Protein AF-A0A3D1K4A8-F1 (afdb_monomer_lite)

Radius of gyration: 14.83 Å; chains: 1; bounding box: 43×28×35 Å

pLDDT: mean 89.27, std 11.74, range [51.28, 98.25]

Structure (mmCIF, N/CA/C/O backbone):
data_AF-A0A3D1K4A8-F1
#
_entry.id   AF-A0A3D1K4A8-F1
#
loop_
_atom_site.group_PDB
_atom_site.id
_atom_site.type_symbol
_atom_site.label_atom_id
_atom_site.label_alt_id
_atom_site.label_comp_id
_atom_site.label_asym_id
_atom_site.label_entity_id
_atom_site.label_seq_id
_atom_site.pdbx_PDB_ins_code
_atom_site.Cartn_x
_atom_site.Cartn_y
_atom_site.Cartn_z
_atom_site.occupancy
_atom_site.B_iso_or_equiv
_atom_site.auth_seq_id
_atom_site.auth_comp_id
_atom_site.auth_asym_id
_atom_site.auth_atom_id
_atom_site.pdbx_PDB_model_num
ATOM 1 N N . MET A 1 1 ? 4.551 -7.217 16.693 1.00 51.28 1 MET A N 1
ATOM 2 C CA . MET A 1 1 ? 4.249 -6.421 15.484 1.00 51.28 1 MET A CA 1
ATOM 3 C C . MET A 1 1 ? 2.744 -6.532 15.271 1.00 51.28 1 MET A C 1
ATOM 5 O O . MET A 1 1 ? 2.332 -7.308 14.434 1.00 51.28 1 MET A O 1
ATOM 9 N N . ASP A 1 2 ? 1.911 -5.865 16.079 1.00 66.06 2 ASP A N 1
ATOM 10 C CA . ASP A 1 2 ? 0.493 -6.282 16.209 1.00 66.06 2 ASP A CA 1
ATOM 11 C C . ASP A 1 2 ? -0.472 -5.110 16.419 1.00 66.06 2 ASP A C 1
ATOM 13 O O . ASP A 1 2 ? -1.539 -5.258 17.011 1.00 66.06 2 ASP A O 1
ATOM 17 N N . ARG A 1 3 ? -0.088 -3.908 15.979 1.00 84.50 3 ARG A N 1
ATOM 18 C CA . ARG A 1 3 ? -0.892 -2.704 16.186 1.00 84.50 3 ARG A CA 1
ATOM 19 C C . ARG A 1 3 ? -1.308 -2.092 14.858 1.00 84.50 3 ARG A C 1
ATOM 21 O O . ARG A 1 3 ? -0.469 -1.798 14.015 1.00 84.50 3 ARG A O 1
ATOM 28 N N . GLU A 1 4 ? -2.610 -1.861 14.723 1.00 91.06 4 GLU A N 1
ATOM 29 C CA . GLU A 1 4 ? -3.176 -1.014 13.676 1.00 91.06 4 GLU A CA 1
ATOM 30 C C . GLU A 1 4 ? -2.703 0.428 13.895 1.00 91.06 4 GLU A C 1
ATOM 32 O O . GLU A 1 4 ? -2.826 0.972 14.996 1.00 91.06 4 GLU A O 1
ATOM 37 N N . VAL A 1 5 ? -2.146 1.039 12.853 1.00 92.19 5 VAL A N 1
ATOM 38 C CA . VAL A 1 5 ? -1.699 2.433 12.875 1.00 92.19 5 VAL A CA 1
ATOM 39 C C . VAL A 1 5 ? -2.541 3.211 11.881 1.00 92.19 5 VAL A C 1
ATOM 41 O O . VAL A 1 5 ? -2.586 2.874 10.698 1.00 92.19 5 VAL A O 1
ATOM 44 N N . SER A 1 6 ? -3.211 4.256 12.363 1.00 93.88 6 SER A N 1
ATOM 45 C CA . SER A 1 6 ? -3.881 5.201 11.479 1.00 93.88 6 SER A CA 1
ATOM 46 C C . SER A 1 6 ? -2.832 6.073 10.782 1.00 93.88 6 SER A C 1
ATOM 48 O O . SER A 1 6 ? -1.979 6.650 11.463 1.00 93.88 6 SER A O 1
ATOM 50 N N . PRO A 1 7 ? -2.897 6.254 9.450 1.00 93.19 7 PRO A N 1
ATOM 51 C CA . PRO A 1 7 ? -1.984 7.155 8.750 1.00 93.19 7 PRO A CA 1
ATOM 52 C C . PRO A 1 7 ? -2.120 8.619 9.203 1.00 93.19 7 PRO A C 1
ATOM 54 O O . PRO A 1 7 ? -1.189 9.397 9.015 1.00 93.19 7 PRO A O 1
ATOM 57 N N . LEU A 1 8 ? -3.236 8.984 9.849 1.00 94.56 8 LEU A N 1
ATOM 58 C CA . LEU A 1 8 ? -3.473 10.317 10.416 1.00 94.56 8 LEU A CA 1
ATOM 59 C C . LEU A 1 8 ? -2.811 10.525 11.789 1.00 94.56 8 LEU A C 1
ATOM 61 O O . LEU A 1 8 ? -2.639 11.665 12.221 1.00 94.56 8 LEU A O 1
ATOM 65 N N . GLU A 1 9 ? -2.419 9.440 12.462 1.00 95.06 9 GLU A N 1
ATOM 66 C CA . GLU A 1 9 ? -1.799 9.455 13.795 1.00 95.06 9 GLU A CA 1
ATOM 67 C C . GLU A 1 9 ? -0.267 9.361 13.746 1.00 95.06 9 GLU A C 1
ATOM 69 O O . GLU A 1 9 ? 0.399 9.388 14.782 1.00 95.06 9 GLU A O 1
ATOM 74 N N . VAL A 1 10 ? 0.321 9.290 12.548 1.00 93.62 10 VAL A N 1
ATOM 75 C CA . VAL A 1 10 ? 1.775 9.366 12.389 1.00 93.62 10 VAL A CA 1
ATOM 76 C C . VAL A 1 10 ? 2.251 10.779 12.731 1.00 93.62 10 VAL A C 1
ATOM 78 O O . VAL A 1 10 ? 1.738 11.785 12.225 1.00 93.62 10 VAL A O 1
ATOM 81 N N . VAL A 1 11 ? 3.253 10.864 13.607 1.00 93.25 11 VAL A N 1
ATOM 82 C CA . VAL A 1 11 ? 3.851 12.133 14.045 1.00 93.25 11 VAL A CA 1
ATOM 83 C C . VAL A 1 11 ? 4.404 12.936 12.866 1.00 93.25 11 VAL A C 1
ATOM 85 O O . VAL A 1 11 ? 4.718 12.392 11.806 1.00 93.25 11 VAL A O 1
ATOM 88 N N . SER A 1 12 ? 4.517 14.255 13.037 1.00 91.06 12 SER A N 1
ATOM 89 C CA . SER A 1 12 ? 5.129 15.106 12.012 1.00 91.06 12 SER A CA 1
ATOM 90 C C . SER A 1 12 ? 6.543 14.612 11.695 1.00 91.06 12 SER A C 1
ATOM 92 O O . SER A 1 12 ? 7.277 14.240 12.608 1.00 91.06 12 SER A O 1
ATOM 94 N N . ASN A 1 13 ? 6.906 14.586 10.411 1.00 88.25 13 ASN A N 1
ATOM 95 C CA . ASN A 1 13 ? 8.168 14.034 9.897 1.00 88.25 13 ASN A CA 1
ATOM 96 C C . ASN A 1 13 ? 8.395 12.527 10.162 1.00 88.25 13 ASN A C 1
ATOM 98 O O . ASN A 1 13 ? 9.478 12.020 9.890 1.00 88.25 13 ASN A O 1
ATOM 102 N N . GLY A 1 14 ? 7.385 11.783 10.631 1.00 89.31 14 GLY A N 1
ATOM 103 C CA . GLY A 1 14 ? 7.447 10.331 10.861 1.00 89.31 14 GLY A CA 1
ATOM 104 C C . GLY A 1 14 ? 7.148 9.462 9.632 1.00 89.31 14 GLY A C 1
ATOM 105 O O . GLY A 1 14 ? 6.814 8.298 9.800 1.00 89.31 14 GLY A O 1
ATOM 106 N N . GLN A 1 15 ? 7.234 10.031 8.423 1.00 89.12 15 GLN A N 1
ATOM 107 C CA . GLN A 1 15 ? 6.807 9.452 7.141 1.00 89.12 15 GLN A CA 1
ATOM 108 C C . GLN A 1 15 ? 5.303 9.105 7.079 1.00 89.12 15 GLN A C 1
ATOM 110 O O . GLN A 1 15 ? 4.873 7.992 7.363 1.00 89.12 15 GLN A O 1
ATOM 115 N N . ARG A 1 16 ? 4.482 10.081 6.665 1.00 92.81 16 ARG A N 1
ATOM 116 C CA . ARG A 1 16 ? 3.018 9.932 6.506 1.00 92.81 16 ARG A CA 1
ATOM 117 C C . ARG A 1 16 ? 2.598 9.378 5.146 1.00 92.81 16 ARG A C 1
ATOM 119 O O . ARG A 1 16 ? 1.470 8.904 5.003 1.00 92.81 16 ARG A O 1
ATOM 126 N N . ASN A 1 17 ? 3.490 9.438 4.160 1.00 93.31 17 ASN A N 1
ATOM 127 C CA . ASN A 1 17 ? 3.133 9.283 2.752 1.00 93.31 17 ASN A CA 1
ATOM 128 C C . ASN A 1 17 ? 3.243 7.843 2.243 1.00 93.31 17 ASN A C 1
ATOM 130 O O . ASN A 1 17 ? 2.551 7.494 1.289 1.00 93.31 17 ASN A O 1
ATOM 134 N N . LEU A 1 18 ? 4.072 7.008 2.877 1.00 94.12 18 LEU A N 1
ATOM 135 C CA . LEU A 1 18 ? 4.325 5.634 2.451 1.00 94.12 18 LEU A CA 1
ATOM 136 C C . LEU A 1 18 ? 4.506 4.722 3.664 1.00 94.12 18 LEU A C 1
ATOM 138 O O . LEU A 1 18 ? 5.366 4.966 4.507 1.00 94.12 18 LEU A O 1
ATOM 142 N N . HIS A 1 19 ? 3.699 3.668 3.736 1.00 94.44 19 HIS A N 1
ATOM 143 C CA . HIS A 1 19 ? 3.650 2.754 4.873 1.00 94.44 19 HIS A CA 1
ATOM 144 C C . HIS A 1 19 ? 4.026 1.346 4.433 1.00 94.44 19 HIS A 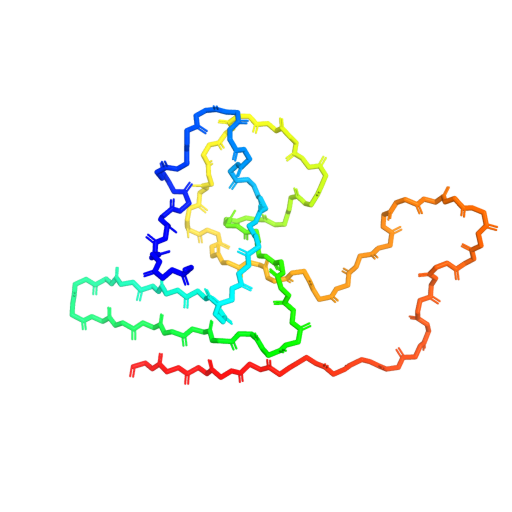C 1
ATOM 146 O O . HIS A 1 19 ? 3.556 0.869 3.398 1.00 94.44 19 HIS A O 1
ATOM 152 N N . GLY A 1 20 ? 4.848 0.680 5.244 1.00 94.44 20 GLY A N 1
ATOM 153 C CA . GLY A 1 20 ? 5.055 -0.761 5.157 1.00 94.44 20 GLY A CA 1
ATOM 154 C C . GLY A 1 20 ? 3.921 -1.486 5.872 1.00 94.44 20 GLY A C 1
ATOM 155 O O . GLY A 1 20 ? 3.664 -1.212 7.045 1.00 94.44 20 GLY A O 1
ATOM 156 N N . VAL A 1 21 ? 3.242 -2.397 5.182 1.00 94.62 21 VAL A N 1
ATOM 157 C CA . VAL A 1 21 ? 2.100 -3.138 5.726 1.00 94.62 21 VAL A CA 1
ATOM 158 C C . VAL A 1 21 ? 2.352 -4.636 5.746 1.00 94.62 21 VAL A C 1
ATOM 160 O O . VAL A 1 21 ? 2.927 -5.207 4.824 1.00 94.62 21 VAL A O 1
ATOM 163 N N . ASN A 1 22 ? 1.882 -5.274 6.814 1.00 93.62 22 ASN A N 1
ATOM 164 C CA . ASN A 1 22 ? 1.799 -6.720 6.941 1.00 93.62 22 ASN A CA 1
ATOM 165 C C . ASN A 1 22 ? 0.639 -7.059 7.904 1.00 93.62 22 ASN A C 1
ATOM 167 O O . ASN A 1 22 ? 0.721 -6.686 9.075 1.00 93.62 22 ASN A O 1
ATOM 171 N N . PRO A 1 23 ? -0.459 -7.697 7.456 1.00 92.88 23 PRO A N 1
ATOM 172 C CA . PRO A 1 23 ? -0.701 -8.192 6.097 1.00 92.88 23 PRO A CA 1
ATOM 173 C C . PRO A 1 23 ? -1.291 -7.147 5.132 1.00 92.88 23 PRO A C 1
ATOM 175 O O . PRO A 1 23 ? -1.417 -7.424 3.948 1.00 92.88 23 PRO A O 1
ATOM 178 N N . GLY A 1 24 ? -1.720 -5.967 5.589 1.00 95.81 24 GLY A N 1
ATOM 179 C CA . GLY A 1 24 ? -2.398 -5.011 4.710 1.00 95.81 24 GLY A CA 1
ATOM 180 C C . GLY A 1 24 ? -3.073 -3.869 5.455 1.00 95.81 24 GLY A C 1
ATOM 181 O O . GLY A 1 24 ? -2.564 -3.406 6.474 1.00 95.81 24 GLY A O 1
ATOM 182 N N . ILE A 1 25 ? -4.218 -3.421 4.942 1.00 96.75 25 ILE A N 1
ATOM 183 C CA . ILE A 1 25 ? -4.950 -2.258 5.455 1.00 96.75 25 ILE A CA 1
ATOM 184 C C . ILE A 1 25 ? -6.318 -2.640 6.016 1.00 96.75 25 ILE A C 1
ATOM 186 O O . ILE A 1 25 ? -6.916 -3.657 5.652 1.00 96.75 25 ILE A O 1
ATOM 190 N N . LEU A 1 26 ? -6.822 -1.774 6.890 1.00 95.81 26 LEU A N 1
ATOM 191 C CA . LEU A 1 26 ? -8.128 -1.896 7.508 1.00 95.81 26 LEU A CA 1
ATOM 192 C C . LEU A 1 26 ? -8.849 -0.554 7.458 1.00 95.81 26 LEU A C 1
ATOM 194 O O . LEU A 1 26 ? -8.329 0.455 7.929 1.00 95.81 26 LEU A O 1
ATOM 198 N N . PHE A 1 27 ? -10.055 -0.568 6.912 1.00 94.75 27 PHE A N 1
ATOM 199 C CA . PHE A 1 27 ? -10.977 0.552 6.925 1.00 94.75 27 PHE A CA 1
ATOM 200 C C . PHE A 1 27 ? -12.137 0.226 7.863 1.00 94.75 27 PHE A C 1
ATOM 202 O O . PHE A 1 27 ? -12.719 -0.856 7.782 1.00 94.75 27 PHE A O 1
ATOM 209 N N . LYS A 1 28 ? -12.454 1.155 8.764 1.00 93.31 28 LYS A N 1
ATOM 210 C CA . LYS A 1 28 ? -13.555 1.049 9.724 1.00 93.31 28 LYS A CA 1
ATOM 211 C C . LYS A 1 28 ? -14.397 2.316 9.629 1.00 93.31 28 LYS A C 1
ATOM 213 O O . LYS A 1 28 ? -13.885 3.400 9.893 1.00 93.31 28 LYS A O 1
ATOM 218 N N . GLU A 1 29 ? -15.677 2.172 9.302 1.00 90.44 29 GLU A N 1
ATOM 219 C CA . GLU A 1 29 ? -16.647 3.270 9.312 1.00 90.44 29 GLU A CA 1
ATOM 220 C C . GLU A 1 29 ? -17.946 2.805 9.979 1.00 90.44 29 GLU A C 1
ATOM 222 O O . GLU A 1 29 ? -18.699 1.978 9.460 1.00 90.44 29 GLU A O 1
ATOM 227 N N . GLY A 1 30 ? -18.192 3.299 11.194 1.00 91.56 30 GLY A N 1
ATOM 228 C CA . GLY A 1 30 ? -19.300 2.829 12.022 1.00 91.56 30 GLY A CA 1
ATOM 229 C C . GLY A 1 30 ? -19.216 1.320 12.278 1.00 91.56 30 GLY A C 1
ATOM 230 O O . GLY A 1 30 ? -18.298 0.848 12.943 1.00 91.56 30 GLY A O 1
ATOM 231 N N . LYS A 1 31 ? -20.196 0.565 11.764 1.00 93.38 31 LYS A N 1
ATOM 232 C CA . LYS A 1 31 ? -20.239 -0.908 11.856 1.00 93.38 31 LYS A CA 1
ATOM 233 C C . LYS A 1 31 ? -19.597 -1.615 10.658 1.00 93.38 31 LYS A C 1
ATOM 235 O O . LYS A 1 31 ? -19.454 -2.832 10.696 1.00 93.38 31 LYS A O 1
ATOM 240 N N . GLN A 1 32 ? -19.253 -0.884 9.600 1.00 94.38 32 GLN A N 1
ATOM 241 C CA . GLN A 1 32 ? -18.654 -1.452 8.398 1.00 94.38 32 GLN A CA 1
ATOM 242 C C . GLN A 1 32 ? -17.152 -1.611 8.606 1.00 94.38 32 GLN A C 1
ATOM 244 O O . GLN A 1 32 ? -16.490 -0.722 9.149 1.00 94.38 32 GLN A O 1
ATOM 249 N N . THR A 1 33 ? -16.614 -2.755 8.195 1.00 95.88 33 THR A N 1
ATOM 250 C CA . THR A 1 33 ? -15.181 -3.029 8.268 1.00 95.88 33 THR A CA 1
ATOM 251 C C . THR A 1 33 ? -14.733 -3.672 6.972 1.00 95.88 33 THR A C 1
ATOM 253 O O . THR A 1 33 ? -15.137 -4.782 6.667 1.00 95.88 33 THR A O 1
ATOM 256 N N . VAL A 1 34 ? -13.850 -2.999 6.241 1.00 96.06 34 VAL A N 1
ATOM 257 C CA . VAL A 1 34 ? -13.228 -3.560 5.042 1.00 96.06 34 VAL A CA 1
ATOM 258 C C . VAL A 1 34 ? -11.766 -3.837 5.334 1.00 96.06 34 VAL A C 1
ATOM 260 O O . VAL A 1 34 ? -11.016 -2.938 5.717 1.00 96.06 34 VAL A O 1
ATOM 263 N N . ARG A 1 35 ? -11.343 -5.083 5.144 1.00 96.94 35 ARG A N 1
ATOM 264 C CA . ARG A 1 35 ? -9.940 -5.484 5.239 1.00 96.94 35 ARG A CA 1
ATOM 265 C C . ARG A 1 35 ? -9.427 -5.865 3.862 1.00 96.94 35 ARG A C 1
ATOM 267 O O . ARG A 1 35 ? -10.045 -6.679 3.182 1.00 96.94 35 ARG A O 1
ATOM 274 N N . ILE A 1 36 ? -8.279 -5.308 3.492 1.00 97.69 36 ILE A N 1
ATOM 275 C CA . ILE A 1 36 ? -7.555 -5.681 2.277 1.00 97.69 36 ILE A CA 1
ATOM 276 C C . ILE A 1 36 ? -6.186 -6.185 2.709 1.00 97.69 36 ILE A C 1
ATOM 278 O O . ILE A 1 36 ? -5.338 -5.397 3.132 1.00 97.69 36 ILE A O 1
ATOM 282 N N . ASN A 1 37 ? -5.982 -7.496 2.625 1.00 97.56 37 ASN A N 1
ATOM 283 C CA . ASN A 1 37 ? -4.675 -8.109 2.829 1.00 97.56 37 ASN A CA 1
ATOM 284 C C . ASN A 1 37 ? -3.944 -8.135 1.484 1.00 97.56 37 ASN A C 1
ATOM 286 O O . ASN A 1 37 ? -4.493 -8.612 0.491 1.00 97.56 37 ASN A O 1
ATOM 290 N N . SER A 1 38 ? -2.716 -7.630 1.461 1.00 97.44 38 SER A N 1
ATOM 291 C CA . SER A 1 38 ? -1.827 -7.684 0.307 1.00 97.44 38 SER A CA 1
ATOM 292 C C . SER A 1 38 ? -0.833 -8.813 0.515 1.00 97.44 38 SER A C 1
ATOM 294 O O . SER A 1 38 ? -0.057 -8.795 1.469 1.00 97.44 38 SER A O 1
ATOM 296 N N . LEU A 1 39 ? -0.883 -9.817 -0.358 1.00 97.50 39 LEU A N 1
ATOM 297 C CA . LEU A 1 39 ? -0.011 -10.985 -0.236 1.00 97.50 39 LEU A CA 1
ATOM 298 C C . LEU A 1 39 ? 1.367 -10.736 -0.851 1.00 97.50 39 LEU A C 1
ATOM 300 O O . LEU A 1 39 ? 2.336 -11.365 -0.437 1.00 97.50 39 LEU A O 1
ATOM 304 N N . ASP A 1 40 ? 1.440 -9.821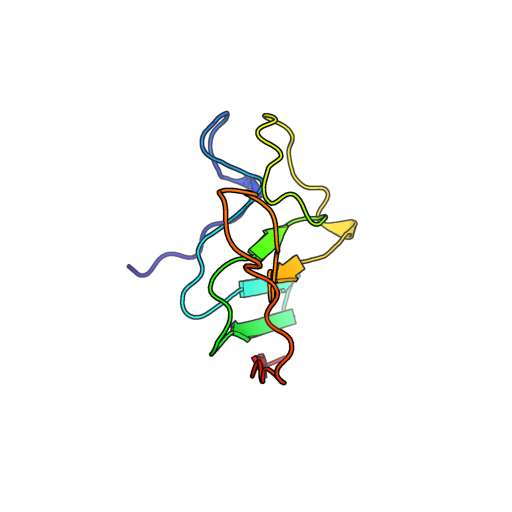 -1.821 1.00 97.00 40 ASP A N 1
ATOM 305 C CA . ASP A 1 40 ? 2.620 -9.654 -2.673 1.00 97.00 40 ASP A CA 1
ATOM 306 C C . ASP A 1 40 ? 3.150 -8.199 -2.718 1.00 97.00 40 ASP A C 1
ATOM 308 O O . ASP A 1 40 ? 4.281 -7.979 -3.140 1.00 97.00 40 ASP A O 1
ATOM 312 N N . ALA A 1 41 ? 2.386 -7.194 -2.254 1.00 96.25 41 ALA A N 1
ATOM 313 C CA . ALA A 1 41 ? 2.811 -5.785 -2.234 1.00 96.25 41 ALA A CA 1
ATOM 314 C C . ALA A 1 41 ? 2.830 -5.199 -0.811 1.00 96.25 41 ALA A C 1
ATOM 316 O O . ALA A 1 41 ? 1.784 -4.967 -0.205 1.00 96.25 41 ALA A O 1
ATOM 317 N N . ALA A 1 42 ? 4.021 -4.910 -0.285 1.00 94.69 42 ALA A N 1
ATOM 318 C CA . ALA A 1 42 ? 4.195 -4.472 1.104 1.00 94.69 42 ALA A CA 1
ATOM 319 C C . ALA A 1 42 ? 4.053 -2.955 1.322 1.00 94.69 42 ALA A C 1
ATOM 321 O O . ALA A 1 42 ? 4.041 -2.508 2.465 1.00 94.69 42 ALA A O 1
ATOM 322 N N . LEU A 1 43 ? 3.988 -2.152 0.257 1.00 95.75 43 LEU A N 1
ATOM 323 C CA . LEU A 1 43 ? 3.990 -0.692 0.350 1.00 95.75 43 LEU A CA 1
ATOM 324 C C . LEU A 1 43 ? 2.639 -0.112 -0.053 1.00 95.75 43 LEU A C 1
ATOM 326 O O . LEU A 1 43 ? 2.127 -0.416 -1.131 1.00 95.75 43 LEU A O 1
ATOM 330 N N . VAL A 1 44 ? 2.097 0.769 0.788 1.00 96.56 44 VAL A N 1
ATOM 331 C CA . VAL A 1 44 ? 0.840 1.478 0.529 1.00 96.56 44 VAL A CA 1
ATOM 332 C C . VAL A 1 44 ? 0.978 2.974 0.812 1.00 96.56 44 VAL A C 1
ATOM 334 O O . VAL A 1 44 ? 1.565 3.384 1.814 1.00 96.56 44 VAL A O 1
ATOM 337 N N . ALA A 1 45 ? 0.429 3.796 -0.078 1.00 96.69 45 ALA A N 1
ATOM 338 C CA . ALA A 1 45 ? 0.363 5.244 0.049 1.00 96.69 45 ALA A CA 1
ATOM 339 C C . ALA A 1 45 ? -1.091 5.689 0.313 1.00 96.69 45 ALA A C 1
ATOM 341 O O . ALA A 1 45 ? -1.964 5.452 -0.530 1.00 96.69 45 ALA A O 1
ATOM 342 N N . PRO A 1 46 ? -1.386 6.319 1.464 1.00 96.06 46 PRO A N 1
ATOM 343 C CA . PRO A 1 46 ? -2.705 6.878 1.743 1.00 96.06 46 PRO A CA 1
ATOM 344 C C . PRO A 1 46 ? -2.972 8.158 0.935 1.00 96.06 46 PRO A C 1
ATOM 346 O O . PRO A 1 46 ? -2.101 9.027 0.799 1.00 96.06 46 PRO A O 1
ATOM 349 N N . GLY A 1 47 ? -4.197 8.294 0.434 1.00 96.12 47 GLY A N 1
ATOM 350 C CA . GLY A 1 47 ? -4.716 9.444 -0.306 1.00 96.12 47 GLY A CA 1
ATOM 351 C C . GLY A 1 47 ? -4.295 9.490 -1.775 1.00 96.12 47 GLY A C 1
ATOM 352 O O . GLY A 1 47 ? -5.144 9.537 -2.656 1.00 96.12 47 GLY A O 1
ATOM 353 N N . ARG A 1 48 ? -2.995 9.457 -2.072 1.00 96.44 48 ARG A N 1
ATOM 354 C CA . ARG A 1 48 ? -2.480 9.429 -3.454 1.00 96.44 48 ARG A CA 1
ATOM 355 C C . ARG A 1 48 ? -1.095 8.772 -3.519 1.00 96.44 48 ARG A C 1
ATOM 357 O O . ARG A 1 48 ? -0.404 8.762 -2.497 1.00 96.44 48 ARG A O 1
ATOM 364 N N . PRO A 1 49 ? -0.649 8.264 -4.683 1.00 95.19 49 PRO A N 1
ATOM 365 C CA . PRO A 1 49 ? 0.714 7.755 -4.854 1.00 95.19 49 PRO A CA 1
ATOM 366 C C . PRO A 1 49 ? 1.767 8.833 -4.544 1.00 95.19 49 PRO A C 1
ATOM 368 O O . PRO A 1 49 ? 1.672 9.941 -5.068 1.00 95.19 49 PRO A O 1
ATOM 371 N N . ARG A 1 50 ? 2.742 8.521 -3.673 1.00 90.81 50 ARG A N 1
ATOM 372 C CA . ARG A 1 50 ? 3.724 9.486 -3.112 1.00 90.81 50 ARG A CA 1
ATOM 373 C C . ARG A 1 50 ? 5.082 8.881 -2.741 1.00 90.81 50 ARG A C 1
ATOM 375 O O . ARG A 1 50 ? 5.712 9.250 -1.757 1.00 90.81 50 ARG A O 1
ATOM 382 N N . ILE A 1 51 ? 5.537 7.904 -3.507 1.00 87.5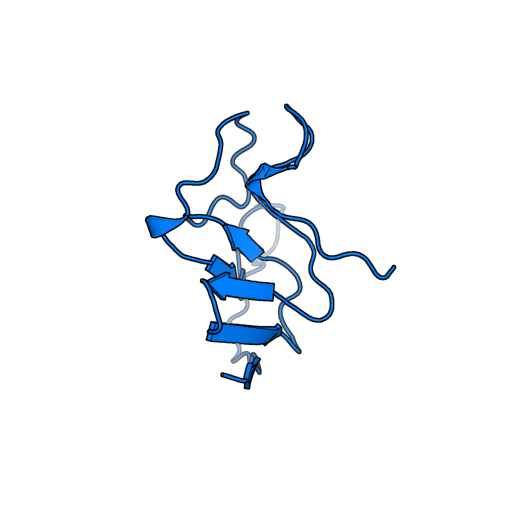6 51 ILE A N 1
ATOM 383 C CA . ILE A 1 51 ? 6.674 7.045 -3.147 1.00 87.56 51 ILE A CA 1
ATOM 384 C C . ILE A 1 51 ? 8.026 7.781 -2.946 1.00 87.56 51 ILE A C 1
ATOM 386 O O . ILE A 1 51 ? 8.852 7.294 -2.180 1.00 87.56 51 ILE A O 1
ATOM 390 N N . LEU A 1 52 ? 8.237 8.969 -3.529 1.00 87.19 52 LEU A N 1
ATOM 391 C CA . LEU A 1 52 ? 9.394 9.849 -3.248 1.00 87.19 52 LEU A CA 1
ATOM 392 C C . LEU A 1 52 ? 8.982 11.276 -2.855 1.00 87.19 52 LEU A C 1
ATOM 394 O O . LEU A 1 52 ? 9.694 12.240 -3.131 1.00 87.19 52 LEU A O 1
ATOM 398 N N . GLU A 1 53 ? 7.828 11.427 -2.213 1.00 89.81 53 GLU A N 1
ATOM 399 C CA . GLU A 1 53 ? 7.403 12.716 -1.672 1.00 89.81 53 GLU A CA 1
ATOM 400 C C . GLU A 1 53 ? 7.545 12.714 -0.150 1.00 89.81 53 GLU A C 1
ATOM 402 O O . GLU A 1 53 ? 6.863 11.971 0.556 1.00 89.81 53 GLU A O 1
ATOM 407 N N . PHE A 1 54 ? 8.430 13.569 0.361 1.00 85.94 54 PHE A N 1
ATOM 408 C CA . PHE A 1 54 ? 8.799 13.636 1.781 1.00 85.94 54 PHE A CA 1
ATOM 409 C C . PHE A 1 54 ? 8.274 14.909 2.454 1.00 85.94 54 PHE A C 1
ATOM 411 O O . PHE A 1 54 ? 8.971 15.541 3.246 1.00 85.94 54 PHE A O 1
ATOM 418 N N . ASP A 1 55 ? 7.056 15.322 2.105 1.00 88.31 55 ASP A N 1
ATOM 419 C CA . ASP A 1 55 ? 6.403 16.446 2.770 1.00 88.31 55 ASP A CA 1
ATOM 420 C C . ASP A 1 55 ? 5.828 16.054 4.148 1.00 88.31 55 ASP A C 1
ATOM 422 O O . ASP A 1 55 ? 5.681 14.881 4.492 1.00 88.31 55 ASP A O 1
ATOM 426 N N . GLY A 1 56 ? 5.509 17.059 4.968 1.00 85.12 56 GLY A N 1
ATOM 427 C CA . GLY A 1 56 ? 4.857 16.867 6.269 1.00 85.12 56 GLY A CA 1
ATOM 428 C C . GLY A 1 56 ? 3.326 16.836 6.200 1.00 85.12 56 GLY A C 1
ATOM 429 O O . GLY A 1 56 ? 2.671 16.906 7.247 1.00 85.12 56 GLY A O 1
ATOM 430 N N . SER A 1 57 ? 2.745 16.799 4.995 1.00 92.12 57 SER A N 1
ATOM 431 C CA . SER A 1 57 ? 1.300 16.929 4.801 1.00 92.12 57 SER A CA 1
ATOM 432 C C . SER A 1 57 ? 0.552 15.707 5.340 1.00 92.12 57 SER A C 1
ATOM 434 O O . SER A 1 57 ? 1.085 14.601 5.421 1.00 92.12 57 SER A O 1
ATOM 436 N N . GLN A 1 58 ? -0.699 15.904 5.754 1.00 94.94 58 GLN A N 1
ATOM 437 C CA . GLN A 1 58 ? -1.588 14.779 6.042 1.00 94.94 58 GLN A CA 1
ATOM 438 C C . GLN A 1 58 ? -2.161 14.232 4.722 1.00 94.94 58 GLN A C 1
ATOM 440 O O . GLN A 1 58 ? -2.407 15.015 3.801 1.00 94.94 58 GLN A O 1
ATOM 445 N N . PRO A 1 59 ? -2.386 12.912 4.592 1.00 94.62 59 PRO A N 1
ATOM 446 C CA . PRO A 1 59 ? -3.122 12.368 3.457 1.00 94.62 59 PRO A CA 1
ATOM 447 C C . PRO A 1 59 ? -4.578 12.843 3.464 1.00 94.62 59 PRO A C 1
ATOM 449 O O . PRO A 1 59 ? -5.245 12.809 4.498 1.00 94.62 59 PRO A O 1
ATOM 452 N N . ASP A 1 60 ? -5.102 13.205 2.293 1.00 95.06 60 ASP A N 1
ATOM 453 C CA . ASP A 1 60 ? -6.549 13.294 2.096 1.00 95.06 60 ASP A CA 1
ATOM 454 C C . ASP A 1 60 ? -7.114 11.884 1.883 1.00 95.06 60 ASP A C 1
ATOM 456 O O . ASP A 1 60 ? -6.944 11.282 0.822 1.00 95.06 60 ASP A O 1
ATOM 460 N N . MET A 1 61 ? -7.791 11.350 2.901 1.00 94.00 61 MET A N 1
ATOM 461 C CA . MET A 1 61 ? -8.331 9.987 2.880 1.00 94.00 61 MET A CA 1
ATOM 462 C C . MET A 1 61 ? -9.449 9.785 1.846 1.00 94.00 61 MET A C 1
ATOM 464 O O . MET A 1 61 ? -9.744 8.640 1.504 1.00 94.00 61 MET A O 1
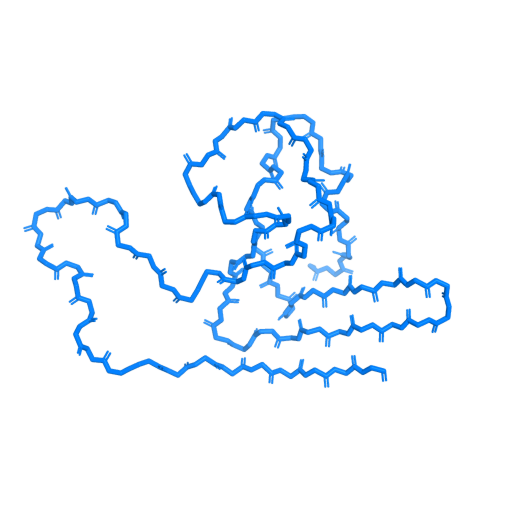ATOM 468 N N . LYS A 1 62 ? -10.025 10.858 1.280 1.00 94.62 62 LYS A N 1
ATOM 469 C CA . LYS A 1 62 ? -10.979 10.753 0.160 1.00 94.62 62 LYS A CA 1
ATOM 470 C C . LYS A 1 62 ? -10.345 10.164 -1.100 1.00 94.62 62 LYS A C 1
ATOM 472 O O . LYS A 1 62 ? -11.059 9.629 -1.941 1.00 94.62 62 LYS A O 1
ATOM 477 N N . GLY A 1 63 ? -9.019 10.244 -1.226 1.00 95.50 63 GLY A N 1
ATOM 478 C CA . GLY A 1 63 ? -8.278 9.678 -2.350 1.00 95.50 63 GLY A CA 1
ATOM 479 C C . GLY A 1 63 ? -7.987 8.173 -2.239 1.00 95.50 63 GLY A C 1
ATOM 480 O O . GLY A 1 63 ? -7.405 7.599 -3.157 1.00 95.50 63 GLY A O 1
ATOM 481 N N . GLY A 1 64 ? -8.399 7.511 -1.152 1.00 95.38 64 GLY A N 1
ATOM 482 C CA . GLY A 1 64 ? -8.276 6.059 -0.992 1.00 95.38 64 GLY A CA 1
ATOM 483 C C . GLY A 1 64 ? -6.875 5.582 -0.595 1.00 95.38 64 GLY A C 1
ATOM 484 O O . GLY A 1 64 ? -6.107 6.313 0.029 1.00 95.38 64 GLY A O 1
ATOM 485 N N . MET A 1 65 ? -6.555 4.326 -0.920 1.00 96.25 65 MET A N 1
ATOM 486 C CA . MET A 1 65 ? -5.303 3.655 -0.544 1.00 96.25 65 MET A CA 1
ATOM 487 C C . MET A 1 65 ? -4.638 3.048 -1.781 1.00 96.25 65 MET A C 1
ATOM 489 O O . MET A 1 65 ? -5.278 2.305 -2.522 1.00 96.25 65 MET A O 1
ATOM 493 N N . HIS A 1 66 ? -3.354 3.345 -1.991 1.00 97.25 66 HIS A N 1
ATOM 494 C CA . HIS A 1 66 ? -2.638 3.027 -3.230 1.00 97.25 66 HIS A CA 1
ATOM 495 C C . HIS A 1 66 ? -1.479 2.075 -2.954 1.00 97.25 66 HIS A C 1
ATOM 497 O O . HIS A 1 66 ? -0.472 2.483 -2.378 1.00 97.25 66 HIS A O 1
ATOM 503 N N . PHE A 1 67 ? -1.601 0.809 -3.348 1.00 97.25 67 PHE A N 1
ATOM 504 C CA . PHE A 1 67 ? -0.505 -0.153 -3.226 1.00 97.25 67 PHE A CA 1
ATOM 505 C C . PHE A 1 67 ? 0.543 0.085 -4.316 1.00 97.25 67 PHE A C 1
ATOM 507 O O . PHE A 1 67 ? 0.216 0.179 -5.498 1.00 97.25 67 PHE A O 1
ATOM 514 N N . CYS A 1 68 ? 1.814 0.157 -3.928 1.00 95.44 68 CYS A N 1
ATOM 515 C CA . CYS A 1 68 ? 2.914 0.207 -4.883 1.00 95.44 68 CYS A CA 1
ATOM 516 C C . CYS A 1 68 ? 3.175 -1.205 -5.416 1.00 95.44 68 CYS A C 1
ATOM 518 O O . CYS A 1 68 ? 3.918 -1.974 -4.809 1.00 95.44 68 CYS A O 1
ATOM 520 N N . LEU A 1 69 ? 2.561 -1.531 -6.554 1.00 94.31 69 LEU A N 1
ATOM 521 C CA . LEU A 1 69 ? 2.774 -2.806 -7.246 1.00 94.31 69 LEU A CA 1
ATOM 522 C C . LEU A 1 69 ? 4.153 -2.835 -7.918 1.00 94.31 69 LEU A C 1
ATOM 524 O O . LEU A 1 69 ? 4.903 -3.794 -7.804 1.00 94.31 69 LEU A O 1
ATOM 528 N N . TYR A 1 70 ? 4.514 -1.735 -8.574 1.00 89.25 70 TYR A N 1
ATOM 529 C CA . TYR A 1 70 ? 5.793 -1.562 -9.248 1.00 89.25 70 TYR A CA 1
ATOM 530 C C . TYR A 1 70 ? 6.161 -0.078 -9.287 1.00 89.25 70 TYR A C 1
ATOM 532 O O . TYR A 1 70 ? 5.288 0.786 -9.382 1.00 89.25 70 TYR A O 1
ATOM 540 N N . ASN A 1 71 ? 7.455 0.219 -9.219 1.00 86.31 71 ASN A N 1
ATOM 541 C CA . ASN A 1 71 ? 8.000 1.532 -9.537 1.00 86.31 71 ASN A CA 1
ATOM 542 C C . ASN A 1 71 ? 9.396 1.360 -10.148 1.00 86.31 71 ASN A C 1
ATOM 544 O O . ASN A 1 71 ? 10.105 0.409 -9.832 1.00 86.31 71 ASN A O 1
ATOM 548 N N . ASN A 1 72 ? 9.783 2.294 -11.006 1.00 82.56 72 ASN A N 1
ATOM 549 C CA . ASN A 1 72 ? 11.075 2.327 -11.691 1.00 82.56 72 ASN A CA 1
ATOM 550 C C . ASN A 1 72 ? 11.910 3.549 -11.275 1.00 82.56 72 ASN A C 1
ATOM 552 O O . ASN A 1 72 ? 12.780 4.008 -12.017 1.00 82.56 72 ASN A O 1
ATOM 556 N N . MET A 1 73 ? 11.606 4.125 -10.114 1.00 79.50 73 MET A N 1
ATOM 557 C CA . MET A 1 73 ? 12.364 5.256 -9.601 1.00 79.50 73 MET A CA 1
ATOM 558 C C . MET A 1 73 ? 13.713 4.756 -9.076 1.00 79.50 73 MET A C 1
ATOM 560 O O . MET A 1 73 ? 13.789 3.635 -8.589 1.00 79.50 73 MET A O 1
ATOM 564 N N . TYR A 1 74 ? 14.743 5.607 -9.144 1.00 69.69 74 TYR A N 1
ATOM 565 C CA . TYR A 1 74 ? 16.181 5.292 -9.027 1.00 69.69 74 TYR A CA 1
ATOM 566 C C . TYR A 1 74 ? 16.838 4.748 -10.319 1.00 69.69 74 TYR A C 1
ATOM 568 O O . TYR A 1 74 ? 17.017 3.542 -10.483 1.00 69.69 74 TYR A O 1
ATOM 576 N N . PRO A 1 75 ? 17.285 5.631 -11.237 1.00 59.09 75 PRO A N 1
ATOM 577 C CA . PRO A 1 75 ? 18.076 5.239 -12.395 1.00 59.09 75 PRO A CA 1
ATOM 578 C C . PRO A 1 75 ? 19.558 5.152 -12.007 1.00 59.09 75 PRO A C 1
ATOM 580 O O . PRO A 1 75 ? 20.315 6.105 -12.175 1.00 59.09 75 PRO A O 1
ATOM 583 N N . THR A 1 76 ? 20.000 4.011 -11.485 1.00 54.09 76 THR A N 1
ATOM 584 C CA . THR A 1 76 ? 21.436 3.722 -11.350 1.00 54.09 76 THR A CA 1
ATOM 585 C C . THR A 1 76 ? 21.810 2.552 -12.268 1.00 54.09 76 THR A C 1
ATOM 587 O O . THR A 1 76 ? 21.768 1.394 -11.872 1.00 54.09 76 THR A O 1
ATOM 590 N N . ASN A 1 77 ? 22.171 2.882 -13.512 1.00 51.31 77 ASN A N 1
ATOM 591 C CA . ASN A 1 77 ? 23.052 2.137 -14.432 1.00 51.31 77 ASN A CA 1
ATOM 592 C C . ASN A 1 77 ? 22.693 0.761 -15.040 1.00 51.31 77 ASN A C 1
ATOM 594 O O . ASN A 1 77 ? 23.533 0.231 -15.757 1.00 51.31 77 ASN A O 1
ATOM 598 N N . PHE A 1 78 ? 21.484 0.218 -14.922 1.00 56.75 78 PHE A N 1
ATOM 599 C CA . PHE A 1 78 ? 21.006 -0.883 -15.790 1.00 56.75 78 PHE A CA 1
ATOM 600 C C . PHE A 1 78 ? 19.497 -0.719 -16.024 1.00 56.75 78 PHE A C 1
ATOM 602 O O . PHE A 1 78 ? 18.856 -0.052 -15.205 1.00 56.75 78 PHE A O 1
ATOM 609 N N . PRO A 1 79 ? 18.887 -1.269 -17.095 1.00 53.00 79 PRO A N 1
ATOM 610 C CA . PRO A 1 79 ? 17.437 -1.237 -17.210 1.00 53.00 79 PRO A CA 1
ATOM 611 C C . PRO A 1 79 ? 16.843 -2.106 -16.091 1.00 53.00 79 PRO A C 1
ATOM 613 O O . PRO A 1 79 ? 16.669 -3.307 -16.234 1.00 53.00 79 PRO A O 1
ATOM 616 N N . LEU A 1 80 ? 16.489 -1.474 -14.967 1.00 56.56 80 LEU A N 1
ATOM 617 C CA . LEU A 1 80 ? 15.572 -1.971 -13.924 1.00 56.56 80 LEU A CA 1
ATOM 618 C C . LEU A 1 80 ? 14.124 -2.081 -14.451 1.00 56.56 80 LEU A C 1
ATOM 620 O O . LEU A 1 80 ? 13.146 -2.037 -13.700 1.00 56.56 80 LEU A O 1
ATOM 624 N N . TRP A 1 81 ? 13.981 -2.158 -15.772 1.00 67.06 81 TRP A N 1
ATOM 625 C CA . TRP A 1 81 ? 12.726 -2.324 -16.465 1.00 67.06 81 TRP A CA 1
AT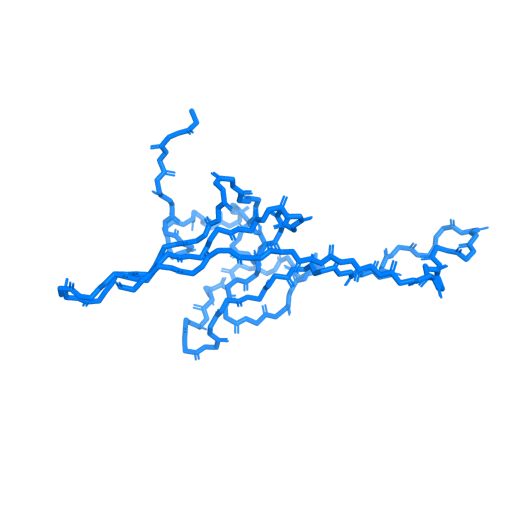OM 626 C C . TRP A 1 81 ? 12.397 -3.803 -16.367 1.00 67.06 81 TRP A C 1
ATOM 628 O O . TRP A 1 81 ? 13.082 -4.660 -16.920 1.00 67.06 81 TRP A O 1
ATOM 638 N N . PHE A 1 82 ? 11.387 -4.095 -15.562 1.00 72.88 82 PHE A N 1
ATOM 639 C CA . PHE A 1 82 ? 10.818 -5.421 -15.499 1.00 72.88 82 PHE A CA 1
ATOM 640 C C . PHE A 1 82 ? 9.870 -5.549 -16.693 1.00 72.88 82 PHE A C 1
ATOM 642 O O . PHE A 1 82 ? 8.790 -4.969 -16.686 1.00 72.88 82 PHE A O 1
ATOM 649 N N . GLU A 1 83 ? 10.319 -6.235 -17.744 1.00 76.00 83 GLU A N 1
ATOM 650 C CA . GLU A 1 83 ? 9.537 -6.449 -18.976 1.00 76.00 83 GLU A CA 1
ATOM 651 C C . GLU A 1 83 ? 8.636 -7.691 -18.906 1.00 76.00 83 GLU A C 1
ATOM 653 O O . GLU A 1 83 ? 7.863 -7.954 -19.823 1.00 76.00 83 GLU A O 1
ATOM 658 N N . GLY A 1 84 ? 8.763 -8.478 -17.835 1.00 85.50 84 GLY A N 1
ATOM 659 C CA . GLY A 1 84 ? 7.949 -9.665 -17.611 1.00 85.50 84 GLY A CA 1
ATOM 660 C C . GLY A 1 84 ? 6.581 -9.350 -17.013 1.00 85.50 84 GLY A C 1
ATOM 661 O O . GLY A 1 84 ? 6.285 -8.228 -16.602 1.00 85.50 84 GLY A O 1
ATOM 662 N N . ASP A 1 85 ? 5.763 -10.391 -16.900 1.00 90.94 85 ASP A N 1
ATOM 663 C CA . ASP A 1 85 ? 4.497 -10.323 -16.180 1.00 90.94 85 ASP A CA 1
ATOM 664 C C . ASP A 1 85 ? 4.718 -10.435 -14.666 1.00 90.94 85 ASP A C 1
ATOM 666 O O . ASP A 1 85 ? 5.566 -11.197 -14.192 1.00 90.94 85 ASP A O 1
ATOM 670 N N . ALA A 1 86 ? 3.918 -9.705 -13.888 1.00 91.56 86 ALA A N 1
ATOM 671 C CA . ALA A 1 86 ? 3.874 -9.813 -12.434 1.00 91.56 86 ALA A CA 1
ATOM 672 C C . ALA A 1 86 ? 2.446 -10.096 -11.960 1.00 91.56 86 ALA A C 1
ATOM 674 O O . ALA A 1 86 ? 1.472 -9.590 -12.517 1.00 91.56 86 ALA A O 1
ATOM 675 N N . VAL A 1 87 ? 2.327 -10.886 -10.894 1.00 95.94 87 VAL A N 1
ATOM 676 C CA . VAL A 1 87 ? 1.049 -11.207 -10.254 1.00 95.94 87 VAL A CA 1
ATOM 677 C C . VAL A 1 87 ? 1.055 -10.639 -8.841 1.00 95.94 87 VAL A C 1
ATOM 679 O O . VAL A 1 87 ? 1.954 -10.932 -8.059 1.00 95.94 87 VAL A O 1
ATOM 682 N N . PHE A 1 88 ? 0.020 -9.864 -8.516 1.00 96.88 88 PHE A N 1
ATOM 683 C CA . PHE A 1 88 ? -0.218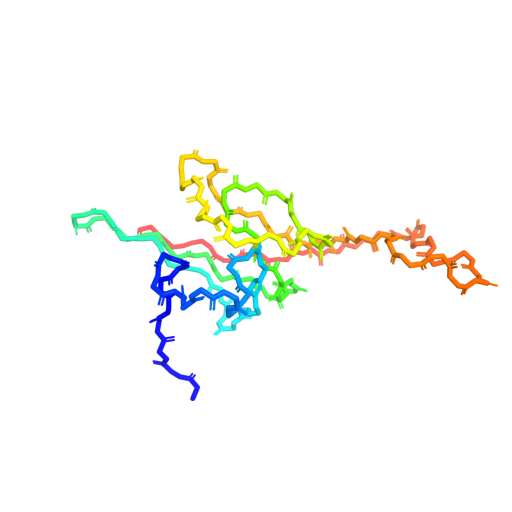 -9.328 -7.178 1.00 96.88 88 PHE A CA 1
ATOM 684 C C . PHE A 1 88 ? -1.584 -9.789 -6.686 1.00 96.88 88 PHE A C 1
ATOM 686 O O . PHE A 1 88 ? -2.609 -9.506 -7.309 1.00 96.88 88 PHE A O 1
ATOM 693 N N . ARG A 1 89 ? -1.604 -10.519 -5.576 1.00 98.00 89 ARG A N 1
ATOM 694 C CA . ARG A 1 89 ? -2.810 -11.117 -5.010 1.00 98.00 89 ARG A CA 1
ATOM 695 C C . ARG A 1 89 ? -3.259 -10.331 -3.790 1.00 98.00 89 ARG A C 1
ATOM 697 O O . ARG A 1 89 ? -2.460 -9.956 -2.928 1.00 98.00 89 ARG A O 1
ATOM 704 N N . PHE A 1 90 ? -4.570 -10.157 -3.702 1.00 98.06 90 PHE A N 1
ATOM 705 C CA . PHE A 1 90 ? -5.234 -9.475 -2.604 1.00 98.06 90 PHE A CA 1
ATOM 706 C C . PHE A 1 90 ? -6.381 -10.329 -2.084 1.00 98.06 90 PHE A C 1
ATOM 708 O O . PHE A 1 90 ? -7.101 -10.958 -2.859 1.00 98.06 90 PHE A O 1
ATOM 715 N N . GLU A 1 91 ? -6.569 -10.317 -0.770 1.00 98.25 91 GLU A N 1
ATOM 716 C CA . GLU A 1 91 ? -7.765 -10.854 -0.132 1.00 98.25 91 GLU A CA 1
ATOM 717 C C . GLU A 1 91 ? -8.587 -9.691 0.421 1.00 98.25 91 GLU A C 1
ATOM 719 O O . GLU A 1 91 ? -8.077 -8.878 1.196 1.00 98.25 91 GLU A O 1
ATOM 724 N N . ILE A 1 92 ? -9.861 -9.625 0.032 1.00 97.44 92 ILE A N 1
ATOM 725 C CA . ILE A 1 92 ? -10.791 -8.574 0.450 1.00 97.44 92 ILE A CA 1
ATOM 726 C C . ILE A 1 92 ? -11.877 -9.201 1.323 1.00 97.44 92 ILE A C 1
ATOM 728 O O . ILE A 1 92 ? -12.509 -10.180 0.930 1.00 97.44 92 ILE A O 1
ATOM 732 N N . ARG A 1 93 ? -12.095 -8.627 2.509 1.00 96.88 93 ARG A N 1
ATOM 733 C CA . ARG A 1 93 ? -13.152 -9.010 3.456 1.00 96.88 93 ARG A CA 1
ATOM 734 C C . ARG A 1 93 ? -13.974 -7.765 3.796 1.00 96.88 93 ARG A C 1
ATOM 736 O O . ARG A 1 93 ? -13.371 -6.724 4.051 1.00 96.88 93 ARG A O 1
ATOM 743 N N . ILE A 1 94 ? -15.303 -7.871 3.770 1.00 93.94 94 ILE A N 1
ATOM 744 C CA . ILE A 1 94 ? -16.281 -6.778 3.957 1.00 93.94 94 ILE A CA 1
ATOM 745 C C . ILE A 1 94 ? -17.258 -7.168 5.066 1.00 93.94 94 ILE A C 1
ATOM 747 O O . ILE A 1 94 ? -17.557 -8.383 5.147 1.00 93.94 94 ILE A O 1
#

Secondary structure (DSSP, 8-state):
------TTSSPTTS--S-EE-SSEEEEEETTEEEEEEESS--EEEESS--TT----PPP-GGG-EEE---------SS-----S-----EEEE-

Foldseek 3Di:
DDDDDDLQPQDFQNDSFKDFDVQFDWDDDPPDIKDKGKPQFGMKGAQDHQPPPRHRDHHPNVSPMGTPPDDDPDPDDDPPPPPDDDDIDMDMDD

Sequence (94 aa):
MDREVSPLEVVSNGQRNLHGVNPGILFKEGKQTVRINSLDAALVAPGRPRILEFDGSQPDMKGGMHFCLYNNMYPTNFPLWFEGDAVFRFEIRI